Protein AF-A0A7R9WRQ3-F1 (afdb_monomer_lite)

InterPro domains:
  IPR019524 Beta-soilenoid domain, diatom-type [PTHR22534] (3-120)
  IPR056057 Domain of unknown function DUF7640 [PF24646] (44-123)

Radius of gyration: 12.29 Å; chains: 1; bounding box: 32×20×32 Å

Structure (mmCIF, N/CA/C/O backbone):
data_AF-A0A7R9WRQ3-F1
#
_entry.id   AF-A0A7R9WRQ3-F1
#
loop_
_atom_site.group_PDB
_atom_site.id
_atom_site.type_symbol
_atom_site.label_atom_id
_atom_site.label_alt_id
_atom_site.label_comp_id
_atom_site.label_asym_id
_atom_site.label_entity_id
_atom_site.label_seq_id
_atom_site.pdbx_PDB_ins_code
_atom_site.Cartn_x
_atom_site.Cartn_y
_atom_site.Cartn_z
_atom_site.occupancy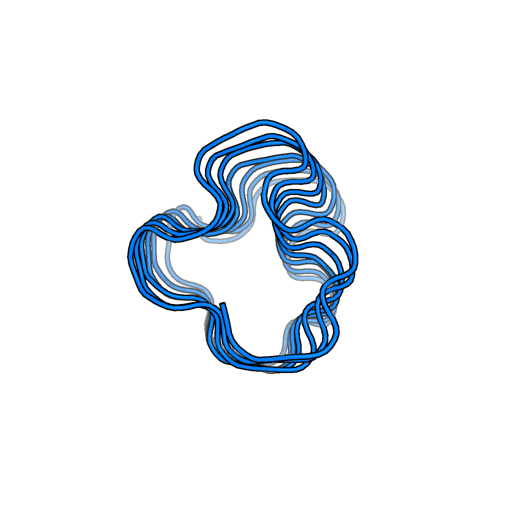
_atom_site.B_iso_or_equiv
_atom_site.auth_seq_id
_atom_site.auth_comp_id
_atom_site.auth_asym_id
_atom_site.auth_atom_id
_atom_site.pdbx_PDB_model_num
ATOM 1 N N . ASP A 1 1 ? 5.757 -11.839 -17.232 1.00 86.75 1 ASP A N 1
ATOM 2 C CA . ASP A 1 1 ? 6.316 -10.559 -16.756 1.00 86.75 1 ASP A CA 1
ATOM 3 C C . ASP A 1 1 ? 5.618 -10.147 -15.479 1.00 86.75 1 ASP A C 1
ATOM 5 O O . ASP A 1 1 ? 4.404 -9.976 -15.473 1.00 86.75 1 ASP A O 1
ATOM 9 N N . ALA A 1 2 ? 6.394 -10.021 -14.407 1.00 96.56 2 ALA A N 1
ATOM 10 C CA . ALA A 1 2 ? 5.926 -9.688 -13.063 1.00 96.56 2 ALA A CA 1
ATOM 11 C C . ALA A 1 2 ? 5.832 -8.174 -12.782 1.00 96.56 2 ALA A C 1
ATOM 13 O O . ALA A 1 2 ? 5.301 -7.780 -11.753 1.00 96.56 2 ALA A O 1
ATOM 14 N N . CYS A 1 3 ? 6.407 -7.326 -13.643 1.00 98.00 3 CYS A N 1
ATOM 15 C CA . CYS A 1 3 ? 6.504 -5.879 -13.437 1.00 98.00 3 CYS A CA 1
ATOM 16 C C . CYS A 1 3 ? 6.319 -5.162 -14.779 1.00 98.00 3 CYS A C 1
ATOM 18 O O . CYS A 1 3 ? 7.144 -5.332 -15.679 1.00 98.00 3 CYS A O 1
ATOM 20 N N . SER A 1 4 ? 5.254 -4.369 -14.924 1.00 98.00 4 SER A N 1
ATOM 21 C CA . SER A 1 4 ? 4.927 -3.692 -16.183 1.00 98.00 4 SER A CA 1
ATOM 22 C C . SER A 1 4 ? 4.471 -2.250 -15.963 1.00 98.00 4 SER A C 1
ATOM 24 O O . SER A 1 4 ? 3.355 -1.982 -15.516 1.00 98.00 4 SER A O 1
ATOM 26 N N . GLY A 1 5 ? 5.343 -1.294 -16.285 1.00 96.69 5 GLY A N 1
ATOM 27 C CA . GLY A 1 5 ? 5.072 0.137 -16.162 1.00 96.69 5 GLY A CA 1
ATOM 28 C C . GLY A 1 5 ? 6.298 0.931 -15.719 1.00 96.69 5 GLY A C 1
ATOM 29 O O . GLY A 1 5 ? 7.394 0.404 -15.537 1.00 96.69 5 GLY A O 1
ATOM 30 N N . GLU A 1 6 ? 6.121 2.235 -15.536 1.00 98.31 6 GLU A N 1
ATOM 31 C CA . GLU A 1 6 ? 7.201 3.110 -15.087 1.00 98.31 6 GLU A CA 1
ATOM 32 C C . GLU A 1 6 ? 7.461 2.922 -13.582 1.00 98.31 6 GLU A C 1
ATOM 34 O O . GLU A 1 6 ? 6.539 3.013 -12.770 1.00 98.31 6 GLU A O 1
ATOM 39 N N . TYR A 1 7 ? 8.717 2.675 -13.198 1.00 98.31 7 TYR A N 1
ATOM 40 C CA . TYR A 1 7 ? 9.146 2.451 -11.805 1.00 98.31 7 TYR A CA 1
ATOM 41 C C . TYR A 1 7 ? 8.451 1.282 -11.080 1.00 98.31 7 TYR A C 1
ATOM 43 O O . TYR A 1 7 ? 8.475 1.218 -9.847 1.00 98.31 7 TYR A O 1
ATOM 51 N N . THR A 1 8 ? 7.838 0.348 -11.810 1.00 97.81 8 THR A N 1
ATOM 52 C CA . THR A 1 8 ? 7.227 -0.847 -11.214 1.00 97.81 8 THR A CA 1
ATOM 53 C C . THR A 1 8 ? 8.265 -1.697 -10.513 1.00 97.81 8 THR A C 1
ATOM 55 O O . THR A 1 8 ? 9.361 -1.889 -11.041 1.00 97.81 8 THR A O 1
ATOM 58 N N . CYS A 1 9 ? 7.917 -2.208 -9.332 1.00 98.06 9 CYS A N 1
ATOM 59 C CA . CYS A 1 9 ? 8.797 -3.047 -8.512 1.00 98.06 9 CYS A CA 1
ATOM 60 C C . CYS A 1 9 ? 10.122 -2.382 -8.091 1.00 98.06 9 CYS A C 1
ATOM 62 O O . CYS A 1 9 ? 10.989 -3.040 -7.516 1.00 98.06 9 CYS A O 1
ATOM 64 N N . MET A 1 10 ? 10.312 -1.082 -8.346 1.00 98.38 10 MET A N 1
ATOM 65 C CA . MET A 1 10 ? 11.515 -0.383 -7.911 1.00 98.38 10 MET A CA 1
ATOM 66 C C . MET A 1 10 ? 11.559 -0.378 -6.379 1.00 98.38 10 MET A C 1
ATOM 68 O O . MET A 1 10 ? 10.582 -0.014 -5.724 1.00 98.38 10 MET A O 1
ATOM 72 N N . TYR A 1 11 ? 12.691 -0.792 -5.809 1.00 98.25 11 TYR A N 1
ATOM 73 C CA . TYR A 1 11 ? 12.848 -0.972 -4.360 1.00 98.25 11 TYR A CA 1
ATOM 74 C C . TYR A 1 11 ? 11.857 -1.975 -3.740 1.00 98.25 11 TYR A C 1
ATOM 76 O O . TYR A 1 11 ? 11.511 -1.841 -2.570 1.00 98.25 11 TYR A O 1
ATOM 84 N N . ASN A 1 12 ? 11.385 -2.958 -4.512 1.00 97.75 12 ASN A N 1
ATOM 85 C CA . ASN A 1 12 ? 10.703 -4.125 -3.964 1.00 97.75 12 ASN A CA 1
ATOM 86 C C . ASN A 1 12 ? 11.750 -5.149 -3.487 1.00 97.75 12 ASN A C 1
ATOM 88 O O . ASN A 1 12 ? 12.691 -5.456 -4.221 1.00 97.75 12 ASN A O 1
ATOM 92 N N . TYR A 1 13 ? 11.608 -5.636 -2.255 1.00 97.38 13 TYR A N 1
ATOM 93 C CA . TYR A 1 13 ? 12.509 -6.611 -1.632 1.00 97.38 13 TYR A CA 1
ATOM 94 C C . TYR A 1 13 ? 11.910 -8.023 -1.532 1.00 97.38 13 TYR A C 1
ATOM 96 O O . TYR A 1 13 ? 12.637 -8.957 -1.196 1.00 97.38 13 TYR A O 1
ATOM 104 N N . GLY A 1 14 ? 10.611 -8.177 -1.799 1.00 96.25 14 GLY A N 1
ATOM 105 C CA . GLY A 1 14 ? 9.914 -9.460 -1.815 1.00 96.25 14 GLY A CA 1
ATOM 106 C C . GLY A 1 14 ? 9.877 -10.101 -3.200 1.00 96.25 14 GLY A C 1
ATOM 107 O O . GLY A 1 14 ? 10.230 -9.495 -4.215 1.00 96.25 14 GLY A O 1
ATOM 108 N N . SER A 1 15 ? 9.422 -11.349 -3.242 1.00 98.06 15 SER A N 1
ATOM 109 C CA . SER A 1 15 ? 9.158 -12.048 -4.499 1.00 98.06 15 SER A CA 1
ATOM 110 C C . SER A 1 15 ? 7.939 -11.433 -5.179 1.00 98.06 15 SER A C 1
ATOM 112 O O . SER A 1 15 ? 6.959 -11.099 -4.516 1.00 98.06 15 SER A O 1
ATOM 114 N N . VAL A 1 16 ? 7.967 -11.309 -6.505 1.00 98.50 16 VAL A N 1
ATOM 115 C CA . VAL A 1 16 ? 6.828 -10.810 -7.286 1.00 98.50 16 VAL A CA 1
ATOM 116 C C . VAL A 1 16 ? 6.411 -11.880 -8.281 1.00 98.50 16 VAL A C 1
ATOM 118 O O . VAL 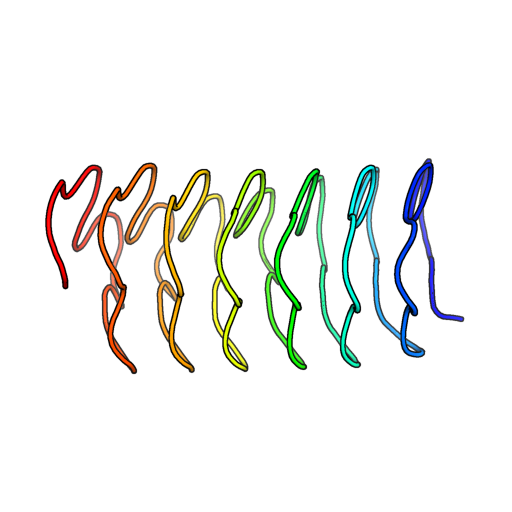A 1 16 ? 7.216 -12.311 -9.106 1.00 98.50 16 VAL A O 1
ATOM 121 N N . SER A 1 17 ? 5.162 -12.320 -8.169 1.00 98.38 17 SER A N 1
ATOM 122 C CA . SER A 1 17 ? 4.576 -13.319 -9.064 1.00 98.38 17 SER A CA 1
ATOM 123 C C . SER A 1 17 ? 4.317 -12.743 -10.459 1.00 98.38 17 SER A C 1
ATOM 125 O O . SER A 1 17 ? 4.209 -11.529 -10.643 1.00 98.38 17 SER A O 1
ATOM 127 N N . ASP A 1 18 ? 4.218 -13.618 -11.458 1.00 95.94 18 ASP A N 1
ATOM 128 C CA . ASP A 1 18 ? 3.912 -13.209 -12.829 1.00 95.94 18 ASP A CA 1
ATOM 129 C C . ASP A 1 18 ? 2.548 -12.513 -12.934 1.00 95.94 18 ASP A C 1
ATOM 131 O O . ASP A 1 18 ? 1.605 -12.821 -12.206 1.00 95.94 18 ASP A O 1
ATOM 135 N N . GLY A 1 19 ? 2.445 -11.558 -13.863 1.00 95.56 19 GLY A N 1
ATOM 136 C CA . GLY A 1 19 ? 1.209 -10.813 -14.098 1.00 95.56 19 GLY A CA 1
ATOM 137 C C . GLY A 1 19 ? 0.867 -9.792 -13.011 1.00 95.56 19 GLY A C 1
ATOM 138 O O . GLY A 1 19 ? -0.216 -9.220 -13.060 1.00 95.56 19 GLY A O 1
ATOM 139 N N . SER A 1 20 ? 1.758 -9.550 -12.051 1.00 98.25 20 SER A N 1
ATOM 140 C CA . SER A 1 20 ? 1.564 -8.554 -10.995 1.00 98.25 20 SER A CA 1
ATOM 141 C C . SER A 1 20 ? 2.148 -7.187 -11.373 1.00 98.25 20 SER A C 1
ATOM 143 O O . SER A 1 20 ? 2.730 -7.004 -12.444 1.00 98.25 20 SER A O 1
ATOM 145 N N . CYS A 1 21 ? 1.969 -6.205 -10.487 1.00 98.56 21 CYS A N 1
ATOM 146 C CA . CYS A 1 21 ? 2.623 -4.896 -10.535 1.00 98.56 21 CYS A CA 1
ATOM 147 C C . CYS A 1 21 ? 2.503 -4.210 -11.904 1.00 98.56 21 CYS A C 1
ATOM 149 O O . CYS A 1 21 ? 3.507 -3.943 -12.578 1.00 98.56 21 CYS A O 1
ATOM 151 N N . VAL A 1 22 ? 1.263 -3.910 -12.290 1.00 98.38 22 VAL A N 1
ATOM 152 C CA . VAL A 1 22 ? 0.930 -3.264 -13.561 1.00 98.38 22 VAL A CA 1
ATOM 153 C C . VAL A 1 22 ? 0.466 -1.830 -13.319 1.00 98.38 22 VAL A C 1
ATOM 155 O O . VAL A 1 22 ? -0.590 -1.599 -12.735 1.00 98.38 22 VAL A O 1
ATOM 158 N N . GLY A 1 23 ? 1.214 -0.854 -13.835 1.00 97.56 23 GLY A N 1
ATOM 159 C CA . GLY A 1 23 ? 0.912 0.575 -13.711 1.00 97.56 23 GLY A CA 1
ATOM 160 C C . GLY A 1 23 ? 2.038 1.373 -13.055 1.00 97.56 23 GLY A C 1
ATOM 161 O O . GLY A 1 23 ? 2.889 0.840 -12.354 1.00 97.56 23 GLY A O 1
ATOM 162 N N . THR A 1 24 ? 2.082 2.685 -13.285 1.00 98.56 24 THR A N 1
ATOM 163 C CA . THR A 1 24 ? 3.181 3.518 -12.773 1.00 98.56 24 THR A CA 1
ATOM 164 C C . THR A 1 24 ? 3.320 3.397 -11.250 1.00 98.56 24 THR A C 1
ATOM 166 O O . THR A 1 24 ? 2.362 3.595 -10.499 1.00 98.56 24 THR A O 1
ATOM 169 N N . ARG A 1 25 ? 4.540 3.087 -10.795 1.00 98.62 25 ARG A N 1
ATOM 170 C CA . ARG A 1 25 ? 4.924 2.911 -9.383 1.00 98.62 25 ARG A CA 1
ATOM 171 C C . ARG A 1 25 ? 4.135 1.834 -8.626 1.00 98.62 25 ARG A C 1
ATOM 173 O O . ARG A 1 25 ? 4.159 1.831 -7.393 1.00 98.62 25 ARG A O 1
ATOM 180 N N . SER A 1 26 ? 3.467 0.905 -9.313 1.00 98.31 26 SER A N 1
ATOM 181 C CA . SER A 1 26 ? 2.864 -0.249 -8.643 1.00 98.31 26 SER A CA 1
ATOM 182 C C . SER A 1 26 ? 3.948 -1.114 -7.993 1.00 98.31 26 SER A C 1
ATOM 184 O O . SER A 1 26 ? 5.007 -1.353 -8.585 1.00 98.31 26 SER A O 1
ATOM 186 N N . CYS A 1 27 ? 3.689 -1.579 -6.771 1.00 98.62 27 CYS A N 1
ATOM 187 C CA . CYS A 1 27 ? 4.624 -2.358 -5.945 1.00 98.62 27 CYS A CA 1
ATOM 188 C C . CYS A 1 27 ? 5.959 -1.680 -5.606 1.00 98.62 27 CYS A C 1
ATOM 190 O O . CYS A 1 27 ? 6.881 -2.344 -5.127 1.00 98.62 27 CYS A O 1
ATOM 192 N N . MET A 1 28 ? 6.110 -0.385 -5.886 1.00 98.69 28 MET A N 1
ATOM 193 C CA . MET A 1 28 ? 7.322 0.338 -5.518 1.00 98.69 28 MET A CA 1
ATOM 194 C C . MET A 1 28 ? 7.445 0.369 -3.986 1.00 98.69 28 MET A C 1
ATOM 196 O O . MET A 1 28 ? 6.451 0.621 -3.306 1.00 98.69 28 MET A O 1
ATOM 200 N N . TYR A 1 29 ? 8.649 0.146 -3.452 1.00 98.62 29 TYR A N 1
ATOM 201 C CA . TYR A 1 29 ? 8.946 0.112 -2.007 1.00 98.62 29 TYR A CA 1
ATOM 202 C C . TYR A 1 29 ? 8.274 -1.001 -1.185 1.00 98.62 29 TYR A C 1
ATOM 204 O O . TYR A 1 29 ? 8.117 -0.846 0.028 1.00 98.62 29 TYR A O 1
ATOM 212 N N . ASN A 1 30 ? 7.878 -2.118 -1.796 1.00 98.56 30 ASN A N 1
ATOM 213 C CA . ASN A 1 30 ? 7.352 -3.244 -1.019 1.00 98.56 30 ASN A CA 1
ATOM 214 C C . ASN A 1 30 ? 8.463 -4.025 -0.308 1.00 98.56 30 ASN A C 1
ATOM 216 O O . ASN A 1 30 ? 9.528 -4.260 -0.875 1.00 98.56 30 ASN A O 1
ATOM 220 N N . SER A 1 31 ? 8.197 -4.475 0.917 1.00 97.88 31 SER A N 1
ATOM 221 C CA . SER A 1 31 ? 9.155 -5.250 1.727 1.00 97.88 31 SER A CA 1
ATOM 222 C C . SER A 1 31 ? 8.832 -6.746 1.817 1.00 97.88 31 SER A C 1
ATOM 224 O O . SER A 1 31 ? 9.572 -7.482 2.463 1.00 97.88 31 SER A O 1
ATOM 226 N N . ALA A 1 32 ? 7.726 -7.184 1.215 1.00 97.44 32 ALA A N 1
ATOM 227 C CA . ALA A 1 32 ? 7.167 -8.527 1.343 1.00 97.44 32 ALA A CA 1
ATOM 228 C C . ALA A 1 32 ? 6.636 -9.046 -0.003 1.00 97.44 32 ALA A C 1
ATOM 230 O O . ALA A 1 32 ? 6.610 -8.305 -0.990 1.00 97.44 32 ALA A O 1
ATOM 231 N N . ASP A 1 33 ? 6.242 -10.321 -0.041 1.00 98.44 33 ASP A N 1
ATOM 232 C CA . ASP A 1 33 ? 5.881 -11.008 -1.281 1.00 98.44 33 ASP A CA 1
ATOM 233 C C . ASP A 1 33 ? 4.590 -10.452 -1.906 1.00 98.44 33 ASP A C 1
ATOM 235 O O . ASP A 1 33 ? 3.651 -10.047 -1.211 1.00 98.44 33 ASP A O 1
ATOM 239 N N . VAL A 1 34 ? 4.548 -10.464 -3.240 1.00 98.75 34 VAL A N 1
ATOM 240 C CA . VAL A 1 34 ? 3.412 -10.061 -4.072 1.00 98.75 34 VAL A CA 1
ATOM 241 C C . VAL A 1 34 ? 2.889 -11.272 -4.844 1.00 98.75 34 VAL A C 1
ATOM 243 O O . VAL A 1 34 ? 3.575 -11.841 -5.701 1.00 98.75 34 VAL A O 1
ATOM 246 N N . GLY A 1 35 ? 1.652 -11.653 -4.536 1.00 98.50 35 GLY A N 1
ATOM 247 C CA . GLY A 1 35 ? 0.907 -12.726 -5.185 1.00 98.50 35 GLY A CA 1
ATOM 248 C C . GLY A 1 35 ? 0.543 -12.412 -6.633 1.00 98.50 35 GLY A C 1
ATOM 249 O O . GLY A 1 35 ? 0.692 -11.282 -7.100 1.00 98.50 35 GLY A O 1
ATOM 250 N N . GLU A 1 36 ? 0.095 -13.444 -7.341 1.00 98.38 36 GLU A N 1
ATOM 251 C CA . GLU A 1 36 ? -0.291 -13.398 -8.754 1.00 98.38 36 GLU A CA 1
ATOM 252 C C . GLU A 1 36 ? -1.465 -12.445 -8.989 1.00 98.38 36 GLU A C 1
ATOM 254 O O . GLU A 1 36 ? -2.417 -12.403 -8.205 1.00 98.38 36 GLU A O 1
ATOM 259 N N . GLY A 1 37 ? -1.412 -11.690 -10.087 1.00 97.38 37 GLY A N 1
ATOM 260 C CA . GLY A 1 37 ? -2.532 -10.839 -10.482 1.00 97.38 37 GLY A CA 1
ATOM 261 C C . GLY A 1 37 ? -2.801 -9.689 -9.505 1.00 97.38 37 GLY A C 1
ATOM 262 O O . GLY A 1 37 ? -3.898 -9.134 -9.502 1.00 97.38 37 GLY A O 1
ATOM 263 N N . SER A 1 38 ? -1.805 -9.277 -8.719 1.00 98.44 38 SER A N 1
ATOM 264 C CA . SER A 1 38 ? -1.951 -8.198 -7.736 1.00 98.44 38 SER A CA 1
ATOM 265 C C . SER A 1 38 ? -1.316 -6.883 -8.181 1.00 98.44 38 SER A C 1
ATOM 267 O O . SER A 1 38 ? -0.410 -6.844 -9.015 1.00 98.44 38 SER A O 1
ATOM 269 N N . CYS A 1 39 ? -1.743 -5.793 -7.544 1.00 98.62 39 CYS A N 1
ATOM 270 C CA . CYS A 1 39 ? -1.176 -4.453 -7.694 1.00 98.62 39 CYS A CA 1
ATOM 271 C C . CYS A 1 39 ? -1.356 -3.866 -9.101 1.00 98.62 39 CYS A C 1
ATOM 273 O O . CYS A 1 39 ? -0.383 -3.532 -9.782 1.00 98.62 39 CYS A O 1
ATOM 275 N N . PHE A 1 40 ? -2.613 -3.716 -9.509 1.00 98.25 40 PHE A N 1
ATOM 276 C CA . PHE A 1 40 ? -2.993 -3.075 -10.764 1.00 98.25 40 PHE A CA 1
ATOM 277 C C . PHE A 1 40 ? -3.361 -1.611 -10.525 1.00 98.25 40 PHE A C 1
ATOM 279 O O . PHE A 1 40 ? -4.076 -1.280 -9.587 1.00 98.25 40 PHE A O 1
ATOM 286 N N . GLY A 1 41 ? -2.880 -0.721 -11.388 1.00 97.44 41 GLY A N 1
ATOM 287 C CA . GLY A 1 41 ? -3.170 0.707 -11.338 1.00 97.44 41 GLY A CA 1
ATOM 288 C C . GLY A 1 41 ? -2.038 1.564 -10.768 1.00 97.44 41 GLY A C 1
ATOM 289 O O . GLY A 1 41 ? -1.031 1.096 -10.234 1.00 97.44 41 GLY A O 1
ATOM 290 N N . LEU A 1 42 ? -2.211 2.877 -10.908 1.00 98.44 42 LEU A N 1
ATOM 291 C CA . LEU A 1 42 ? -1.260 3.880 -10.437 1.00 98.44 42 LEU A CA 1
ATOM 292 C C . LEU A 1 42 ? -1.094 3.777 -8.908 1.00 98.44 42 LEU A C 1
ATOM 294 O O . LEU A 1 42 ? -2.080 3.824 -8.173 1.00 98.44 42 LEU A O 1
ATOM 298 N N . TYR A 1 43 ? 0.150 3.641 -8.431 1.00 98.56 43 TYR A N 1
ATOM 299 C CA . TYR A 1 43 ? 0.486 3.478 -7.003 1.00 98.56 43 TYR A CA 1
ATOM 300 C C . TYR A 1 43 ? -0.180 2.289 -6.291 1.00 98.56 43 TYR A C 1
ATOM 302 O O . TYR A 1 43 ? -0.220 2.237 -5.053 1.00 98.56 43 TYR A O 1
ATOM 310 N N . ALA A 1 44 ? -0.682 1.309 -7.039 1.00 98.44 44 ALA A N 1
ATOM 311 C CA . ALA A 1 44 ? -1.236 0.102 -6.453 1.00 98.44 44 ALA A CA 1
ATOM 312 C C . ALA A 1 44 ? -0.183 -0.613 -5.594 1.00 98.44 44 ALA A C 1
ATOM 314 O O . ALA A 1 44 ? 0.975 -0.765 -5.993 1.00 98.44 44 ALA A O 1
ATOM 315 N N . CYS A 1 45 ? -0.576 -0.997 -4.380 1.00 98.56 45 CYS A N 1
ATOM 316 C CA . CYS A 1 45 ? 0.306 -1.570 -3.359 1.00 98.56 45 CYS A CA 1
ATOM 317 C C . CYS A 1 45 ? 1.520 -0.730 -2.940 1.00 98.56 45 CYS A C 1
ATOM 319 O O . CYS A 1 45 ? 2.403 -1.279 -2.300 1.00 98.56 45 CYS A O 1
ATOM 321 N N . PHE A 1 46 ? 1.637 0.544 -3.318 1.00 98.69 46 PHE A N 1
ATOM 322 C CA . PHE A 1 46 ? 2.856 1.318 -3.067 1.00 98.69 46 PHE A CA 1
ATOM 323 C C . PHE A 1 46 ? 3.265 1.305 -1.583 1.00 98.69 46 PHE A C 1
ATOM 325 O O . PHE A 1 46 ? 2.485 1.732 -0.732 1.00 98.69 46 PHE A O 1
ATOM 332 N N . GLY A 1 47 ? 4.500 0.895 -1.284 1.00 98.38 47 GLY A N 1
ATOM 333 C CA . GLY A 1 47 ? 5.096 0.973 0.050 1.00 98.38 47 GLY A CA 1
ATOM 334 C C . GLY A 1 47 ? 4.484 0.028 1.084 1.00 98.38 47 GLY A C 1
ATOM 335 O O . GLY A 1 47 ? 4.333 0.426 2.241 1.00 98.38 47 GLY A O 1
ATOM 336 N N . ASN A 1 48 ? 4.095 -1.183 0.683 1.00 98.44 48 ASN A N 1
ATOM 337 C CA . ASN A 1 48 ? 3.521 -2.176 1.589 1.00 98.44 48 ASN A CA 1
ATOM 338 C C . ASN A 1 48 ? 4.592 -3.005 2.306 1.00 98.44 48 ASN A C 1
ATOM 340 O O . ASN A 1 48 ? 5.576 -3.442 1.709 1.00 98.44 48 ASN A O 1
ATOM 344 N N . ALA A 1 49 ? 4.379 -3.257 3.598 1.00 97.81 49 ALA A N 1
ATOM 345 C CA . ALA A 1 49 ? 5.300 -4.048 4.416 1.00 97.81 49 ALA A CA 1
ATOM 346 C C . ALA A 1 49 ? 4.852 -5.502 4.635 1.00 97.81 49 ALA A C 1
ATOM 348 O O . ALA A 1 49 ? 5.695 -6.340 4.943 1.00 97.81 49 ALA A O 1
ATOM 349 N N . GLY A 1 50 ? 3.555 -5.796 4.504 1.00 97.38 50 GLY A N 1
ATOM 350 C CA . GLY A 1 50 ? 3.005 -7.146 4.636 1.00 97.38 50 GLY A CA 1
ATOM 351 C C . GLY A 1 50 ? 2.800 -7.835 3.288 1.00 97.38 50 GLY A C 1
ATOM 352 O O . GLY A 1 50 ? 2.788 -7.183 2.243 1.00 97.38 50 GLY A O 1
ATOM 353 N N . ASN A 1 51 ? 2.634 -9.161 3.326 1.00 98.44 51 ASN A N 1
ATOM 354 C CA . ASN A 1 51 ? 2.374 -9.960 2.128 1.00 98.44 51 ASN A CA 1
ATOM 355 C C . ASN A 1 51 ? 1.098 -9.484 1.430 1.00 98.44 51 ASN A C 1
ATOM 357 O O . ASN A 1 51 ? 0.061 -9.292 2.069 1.00 98.44 51 ASN A O 1
ATOM 361 N N . ILE A 1 52 ? 1.176 -9.353 0.111 1.00 98.75 52 ILE A N 1
ATOM 362 C CA . ILE A 1 52 ? 0.038 -9.078 -0.758 1.00 98.75 52 ILE A CA 1
ATOM 363 C C . ILE A 1 52 ? -0.348 -10.401 -1.403 1.00 98.75 52 ILE A C 1
ATOM 365 O O . ILE A 1 52 ? 0.431 -10.969 -2.161 1.00 98.75 52 ILE A O 1
ATOM 369 N N . THR A 1 53 ? -1.531 -10.915 -1.091 1.00 98.50 53 THR A N 1
ATOM 370 C CA . THR A 1 53 ? -2.031 -12.156 -1.701 1.00 98.50 53 THR A CA 1
ATOM 371 C C . THR A 1 53 ? -2.614 -11.896 -3.093 1.00 98.50 53 THR A C 1
ATOM 373 O O . THR A 1 53 ? -2.609 -10.756 -3.566 1.00 98.50 53 THR A O 1
ATOM 376 N N . SER A 1 54 ? -3.038 -12.953 -3.786 1.00 98.38 54 SER A N 1
ATOM 377 C CA . SER A 1 54 ? -3.463 -12.896 -5.187 1.00 98.38 54 SER A CA 1
ATOM 378 C C . SER A 1 54 ? -4.665 -11.977 -5.424 1.00 98.38 54 SER A C 1
ATOM 380 O O . SER A 1 54 ? -5.539 -11.831 -4.566 1.00 98.38 54 SER A O 1
ATOM 382 N N . ASN A 1 55 ? -4.724 -11.382 -6.617 1.00 98.06 55 ASN A N 1
ATOM 383 C CA . ASN A 1 55 ? -5.811 -10.503 -7.070 1.00 98.06 55 ASN A CA 1
ATOM 384 C C . ASN A 1 55 ? -6.108 -9.305 -6.150 1.00 98.06 55 ASN A C 1
ATOM 386 O O . ASN 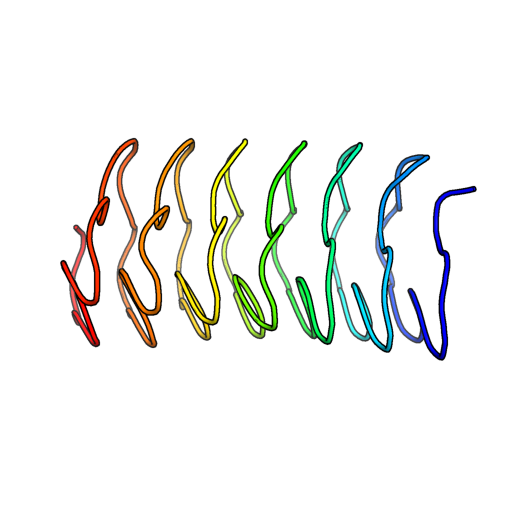A 1 55 ? -7.197 -8.738 -6.197 1.00 98.06 55 ASN A O 1
ATOM 390 N N . ALA A 1 56 ? -5.165 -8.911 -5.298 1.00 98.56 56 ALA A N 1
ATOM 391 C CA . ALA A 1 56 ? -5.349 -7.801 -4.377 1.00 98.56 56 ALA A CA 1
ATOM 392 C C . ALA A 1 56 ? -4.868 -6.478 -4.988 1.00 98.56 56 ALA A C 1
ATOM 394 O O . ALA A 1 56 ? -3.936 -6.437 -5.795 1.00 98.56 56 ALA A O 1
ATOM 395 N N . CYS A 1 57 ? -5.422 -5.368 -4.498 1.00 98.62 57 CYS A N 1
ATOM 396 C CA . CYS A 1 57 ? -4.976 -4.006 -4.800 1.00 98.62 57 CYS A CA 1
ATOM 397 C C . CYS A 1 57 ? -5.101 -3.635 -6.289 1.00 98.62 57 CYS A C 1
ATOM 399 O O . CYS A 1 57 ? -4.106 -3.370 -6.963 1.00 98.62 57 CYS A O 1
ATOM 401 N N . ILE A 1 58 ? -6.325 -3.626 -6.808 1.00 98.25 58 ILE A N 1
ATOM 402 C CA . ILE A 1 58 ? -6.606 -3.453 -8.244 1.00 98.25 58 ILE A CA 1
ATOM 403 C C . ILE A 1 58 ? -6.891 -1.991 -8.630 1.00 98.25 58 ILE A C 1
ATOM 405 O O . ILE A 1 58 ? -6.784 -1.605 -9.794 1.00 98.25 58 ILE A O 1
ATOM 409 N N . GLY A 1 59 ? -7.265 -1.159 -7.657 1.00 96.75 59 GLY A N 1
ATOM 410 C CA . GLY A 1 59 ? -7.561 0.255 -7.881 1.00 96.75 59 GLY A CA 1
ATOM 411 C C . GLY A 1 59 ? -6.346 1.167 -7.694 1.00 96.75 59 GLY A C 1
ATOM 412 O O . GLY A 1 59 ? -5.376 0.815 -7.012 1.00 96.75 59 GLY A O 1
ATOM 413 N N . GLN A 1 60 ? -6.446 2.399 -8.207 1.00 98.38 60 GLN A N 1
ATOM 414 C CA . GLN A 1 60 ? -5.470 3.463 -7.944 1.00 98.38 60 GLN A CA 1
ATOM 415 C C . GLN A 1 60 ? -5.277 3.654 -6.439 1.00 98.38 60 GLN A C 1
ATOM 417 O O . GLN A 1 60 ? -6.236 3.897 -5.705 1.00 98.38 60 GLN A O 1
ATOM 422 N N . SER A 1 61 ? -4.031 3.555 -5.977 1.00 98.31 61 SER A N 1
ATOM 423 C CA . SER A 1 61 ? -3.672 3.695 -4.560 1.00 98.31 61 SER A CA 1
ATOM 424 C C . SER A 1 61 ? -4.507 2.828 -3.594 1.00 98.31 61 SER A C 1
ATOM 426 O O . SER A 1 61 ? -4.565 3.111 -2.394 1.00 98.31 61 SER A O 1
ATOM 428 N N . SER A 1 62 ? -5.172 1.782 -4.099 1.00 97.19 62 SER A N 1
ATOM 429 C CA . SER A 1 62 ? -6.231 1.030 -3.408 1.00 97.19 62 SER A CA 1
ATOM 430 C C . SER A 1 62 ? -5.792 0.454 -2.067 1.00 97.19 62 SER A C 1
ATOM 432 O O . SER A 1 62 ? -6.580 0.376 -1.135 1.00 97.19 62 SER A O 1
ATOM 434 N N . CYS A 1 63 ? -4.512 0.121 -1.962 1.00 98.06 63 CYS A N 1
ATOM 435 C CA . CYS A 1 63 ? -3.898 -0.500 -0.804 1.00 98.06 63 CYS A CA 1
ATOM 436 C C . CYS A 1 63 ? -2.466 0.030 -0.606 1.00 98.06 63 CYS A C 1
ATOM 438 O O . CYS A 1 63 ? -1.570 -0.733 -0.254 1.00 98.06 63 CYS A O 1
ATOM 440 N N . SER A 1 64 ? -2.195 1.310 -0.862 1.00 98.12 64 SER A N 1
ATOM 441 C CA . SER A 1 64 ? -0.857 1.857 -0.591 1.00 98.12 64 SER A CA 1
ATOM 442 C C . SER A 1 64 ? -0.613 2.031 0.910 1.00 98.12 64 SER A C 1
ATOM 444 O O . SER A 1 64 ? -1.530 2.373 1.658 1.00 98.12 64 SER A O 1
ATOM 446 N N . LEU A 1 65 ? 0.651 1.913 1.318 1.00 97.88 65 LEU A N 1
ATOM 447 C CA . LEU A 1 65 ? 1.161 2.193 2.661 1.00 97.88 65 LEU A CA 1
ATOM 448 C C . LEU A 1 65 ? 0.534 1.316 3.755 1.00 97.88 65 LEU A C 1
ATOM 450 O O . LEU A 1 65 ? 0.345 1.769 4.885 1.00 97.88 65 LEU A O 1
ATOM 454 N N . ASN A 1 66 ? 0.216 0.068 3.418 1.00 97.56 66 ASN A N 1
ATOM 455 C CA . ASN A 1 66 ? -0.294 -0.928 4.349 1.00 97.56 66 ASN A CA 1
ATOM 456 C C . ASN A 1 66 ? 0.834 -1.672 5.058 1.00 97.56 66 ASN A C 1
ATOM 458 O O . ASN A 1 66 ? 1.871 -1.999 4.475 1.00 97.56 66 ASN A O 1
ATOM 462 N N . ARG A 1 67 ? 0.623 -1.961 6.343 1.00 96.19 67 ARG A N 1
ATOM 463 C CA . ARG A 1 67 ? 1.614 -2.670 7.170 1.00 96.19 67 ARG A CA 1
ATOM 464 C C . ARG A 1 67 ? 1.302 -4.146 7.383 1.00 96.19 67 ARG A C 1
ATOM 466 O O . ARG A 1 67 ? 2.236 -4.924 7.546 1.00 96.19 67 ARG A O 1
ATOM 473 N N . GLY A 1 68 ? 0.021 -4.503 7.432 1.00 97.00 68 GLY A N 1
ATOM 474 C CA . GLY A 1 68 ? -0.427 -5.883 7.611 1.00 97.00 68 GLY A CA 1
ATOM 475 C C . GLY A 1 68 ? -0.508 -6.661 6.303 1.00 97.00 68 GLY A C 1
ATOM 476 O O . GLY A 1 68 ? -0.227 -6.133 5.225 1.00 97.00 68 GLY A O 1
ATOM 477 N N . ILE A 1 69 ? -0.903 -7.926 6.423 1.00 98.38 69 ILE A N 1
ATOM 478 C CA . ILE A 1 69 ? -1.190 -8.792 5.276 1.00 98.38 69 ILE A CA 1
ATOM 479 C C . ILE A 1 69 ? -2.423 -8.256 4.546 1.00 98.38 69 ILE A C 1
ATOM 481 O O . ILE A 1 69 ? -3.393 -7.843 5.183 1.00 98.38 69 ILE A O 1
ATOM 485 N N . ILE A 1 70 ? -2.390 -8.287 3.214 1.00 98.75 70 ILE A N 1
ATOM 486 C CA . ILE A 1 70 ? -3.535 -7.959 2.367 1.00 98.75 70 ILE A CA 1
ATOM 487 C C . ILE A 1 70 ? -4.099 -9.250 1.782 1.00 98.75 70 ILE A C 1
ATOM 489 O O . ILE A 1 70 ? -3.434 -9.936 0.999 1.00 98.75 70 ILE A O 1
ATOM 493 N N . GLY A 1 71 ? -5.324 -9.562 2.190 1.00 98.69 71 GLY A N 1
ATOM 494 C CA . GLY A 1 71 ? -6.096 -10.721 1.772 1.00 98.69 71 GLY A CA 1
ATOM 495 C C . GLY A 1 71 ? -6.515 -10.687 0.307 1.00 98.69 71 GLY A C 1
ATOM 496 O O . GLY A 1 71 ? -6.413 -9.671 -0.384 1.00 98.69 71 GLY A O 1
ATOM 497 N N . GLU A 1 72 ? -6.945 -11.853 -0.157 1.00 98.69 72 GLU A N 1
ATOM 498 C CA . GLU A 1 72 ? -7.220 -12.122 -1.564 1.00 98.69 72 GLU A CA 1
ATOM 499 C C . GLU A 1 72 ? -8.397 -11.270 -2.030 1.00 98.69 72 GLU A C 1
ATOM 501 O O . GLU A 1 72 ? -9.392 -11.149 -1.313 1.00 98.69 72 GLU A O 1
ATOM 506 N N . GLY A 1 73 ? -8.293 -10.684 -3.225 1.00 98.12 73 GLY A N 1
ATOM 507 C CA . GLY A 1 73 ? -9.394 -9.914 -3.811 1.00 98.12 73 GLY A CA 1
ATOM 508 C C . GLY A 1 73 ? -9.791 -8.666 -3.015 1.00 98.12 73 GLY A C 1
ATOM 509 O O . GLY A 1 73 ? -10.901 -8.163 -3.169 1.00 98.12 73 GLY A O 1
ATOM 510 N N . SER A 1 74 ? -8.925 -8.177 -2.126 1.00 98.56 74 SER A N 1
ATOM 511 C CA . SER A 1 74 ? -9.175 -6.962 -1.350 1.00 98.56 74 SER A CA 1
ATOM 512 C C . SER A 1 74 ? -8.664 -5.721 -2.081 1.00 98.56 74 SER A C 1
ATOM 514 O O . SER A 1 74 ? -7.804 -5.805 -2.961 1.00 98.56 74 SER A O 1
ATOM 516 N N . CYS A 1 75 ? -9.145 -4.537 -1.692 1.00 98.44 75 CYS A N 1
ATOM 517 C CA . CYS A 1 75 ? -8.690 -3.252 -2.240 1.00 98.44 75 CYS A CA 1
ATOM 518 C C . CYS A 1 75 ? -8.950 -3.086 -3.752 1.00 98.44 75 CYS A C 1
ATOM 520 O O . CYS A 1 75 ? -8.021 -2.913 -4.543 1.00 98.44 75 CYS A O 1
ATOM 522 N N . HIS A 1 76 ? -10.208 -3.132 -4.190 1.00 96.94 76 HIS A N 1
ATOM 523 C CA . HIS A 1 76 ? -10.516 -3.119 -5.630 1.00 96.94 76 HIS A CA 1
ATOM 524 C C . HIS A 1 76 ? -10.662 -1.726 -6.244 1.00 96.94 76 HIS A C 1
ATOM 526 O O . HIS A 1 76 ? -10.279 -1.525 -7.395 1.00 96.94 76 HIS A O 1
ATOM 532 N N . LEU A 1 77 ? -11.199 -0.761 -5.499 1.00 98.19 77 LEU A N 1
ATOM 533 C CA . LEU A 1 77 ? -11.427 0.592 -6.005 1.00 98.19 77 LEU A CA 1
ATOM 534 C C . LEU A 1 77 ? -10.401 1.592 -5.476 1.00 98.19 77 LEU A C 1
ATOM 536 O O . LEU A 1 77 ? -9.506 1.268 -4.689 1.00 98.19 77 LEU A O 1
ATOM 540 N N . GLU A 1 78 ? -10.496 2.823 -5.971 1.00 98.44 78 GLU A N 1
ATOM 541 C CA . GLU A 1 78 ? -9.566 3.883 -5.620 1.00 98.44 78 GLU A CA 1
ATOM 542 C C . GLU A 1 78 ? -9.502 4.091 -4.098 1.00 98.44 78 GLU A C 1
ATOM 544 O O . GLU A 1 78 ? -10.517 4.211 -3.407 1.00 98.44 78 GLU A O 1
ATOM 549 N N . ASN A 1 79 ? -8.275 4.130 -3.574 1.00 98.19 79 ASN A N 1
ATOM 550 C CA . ASN A 1 79 ? -7.980 4.398 -2.166 1.00 98.19 79 ASN A CA 1
ATOM 551 C C . ASN A 1 79 ? -8.702 3.482 -1.147 1.00 98.19 79 ASN A C 1
ATOM 553 O O . ASN A 1 79 ? -8.824 3.857 0.020 1.00 98.19 79 ASN A O 1
ATOM 557 N N . ALA A 1 80 ? -9.174 2.302 -1.560 1.00 98.25 80 ALA A N 1
ATOM 558 C CA 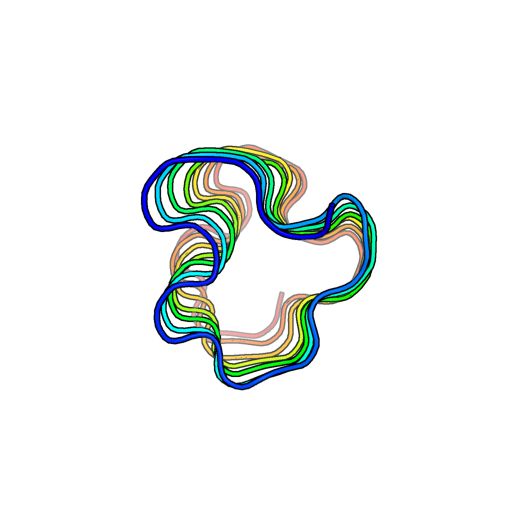. ALA A 1 80 ? -10.122 1.493 -0.800 1.00 98.25 80 ALA A CA 1
ATOM 559 C C . ALA A 1 80 ? -9.690 1.133 0.641 1.00 98.25 80 ALA A C 1
ATOM 561 O O . ALA A 1 80 ? -10.448 1.414 1.562 1.00 98.25 80 ALA A O 1
ATOM 562 N N . CYS A 1 81 ? -8.486 0.597 0.866 1.00 97.69 81 CYS A N 1
ATOM 563 C CA . CYS A 1 81 ? -7.840 0.515 2.189 1.00 97.69 81 CYS A CA 1
ATOM 564 C C . CYS A 1 81 ? -6.490 1.271 2.199 1.00 97.69 81 CYS A C 1
ATOM 566 O O . CYS A 1 81 ? -5.468 0.755 2.663 1.00 97.69 81 CYS A O 1
ATOM 568 N N . ASN A 1 82 ? -6.411 2.477 1.631 1.00 97.56 82 ASN A N 1
ATOM 569 C CA . ASN A 1 82 ? -5.158 3.240 1.684 1.00 97.56 82 ASN A CA 1
ATOM 570 C C . ASN A 1 82 ? -4.752 3.487 3.151 1.00 97.56 82 ASN A C 1
ATOM 572 O O . ASN A 1 82 ? -5.583 3.947 3.932 1.00 97.56 82 ASN A O 1
ATOM 576 N N . ARG A 1 83 ? -3.486 3.235 3.511 1.00 96.25 83 ARG A N 1
ATOM 577 C CA . ARG A 1 83 ? -2.920 3.452 4.857 1.00 96.25 83 ARG A CA 1
ATOM 578 C C . ARG A 1 83 ? -3.592 2.635 5.978 1.00 96.25 83 ARG A C 1
ATOM 580 O O . ARG A 1 83 ? -3.828 3.195 7.046 1.00 96.25 83 ARG A O 1
ATOM 587 N N . ASN A 1 84 ? -3.871 1.341 5.782 1.00 95.50 84 ASN A N 1
ATOM 588 C CA . ASN A 1 84 ? -4.264 0.463 6.893 1.00 95.50 84 ASN A CA 1
ATOM 589 C C . ASN A 1 84 ? -3.054 0.028 7.733 1.00 95.50 84 ASN A C 1
ATOM 591 O O . ASN A 1 84 ? -2.003 -0.386 7.226 1.00 95.50 84 ASN A O 1
ATOM 595 N N . SER A 1 85 ? -3.216 0.068 9.052 1.00 91.81 85 SER A N 1
ATOM 596 C CA . SER A 1 85 ? -2.141 -0.279 9.988 1.00 91.81 85 SER A CA 1
ATOM 597 C C . SER A 1 85 ? -2.050 -1.777 10.317 1.00 91.81 85 SER A C 1
ATOM 599 O O . SER A 1 85 ? -1.014 -2.218 10.824 1.00 91.81 85 SER A O 1
ATOM 601 N N . LYS A 1 86 ? -3.105 -2.564 10.066 1.00 97.19 86 LYS A N 1
ATOM 602 C CA . LYS A 1 86 ? -3.208 -3.995 10.421 1.00 97.19 86 LYS A CA 1
ATOM 603 C C . LYS A 1 86 ? -3.597 -4.850 9.212 1.00 97.19 86 LYS A C 1
ATOM 605 O O . LYS A 1 86 ? -3.554 -4.379 8.077 1.00 97.19 86 LYS A O 1
ATOM 610 N N . ASP A 1 87 ? -3.914 -6.115 9.459 1.00 98.25 87 ASP A N 1
ATOM 611 C CA . ASP A 1 87 ? -4.303 -7.059 8.416 1.00 98.25 87 ASP A CA 1
ATOM 612 C C . ASP A 1 87 ? -5.657 -6.685 7.804 1.00 98.25 87 ASP A C 1
ATOM 614 O O . ASP A 1 87 ? -6.581 -6.255 8.504 1.00 98.25 87 ASP A O 1
ATOM 618 N N . ILE A 1 88 ? -5.749 -6.875 6.492 1.00 98.62 88 ILE A N 1
ATOM 619 C CA . ILE A 1 88 ? -6.961 -6.780 5.686 1.00 98.62 88 ILE A CA 1
ATOM 620 C C . ILE A 1 88 ? -7.303 -8.207 5.269 1.00 98.62 88 ILE A C 1
ATOM 622 O O . ILE A 1 88 ? -6.516 -8.844 4.573 1.00 98.62 88 ILE A O 1
ATOM 626 N N . ALA A 1 89 ? -8.440 -8.732 5.708 1.00 98.69 89 ALA A N 1
ATOM 627 C CA . ALA A 1 89 ? -8.903 -10.052 5.297 1.00 98.69 89 ALA A CA 1
ATOM 628 C C . ALA A 1 89 ? -9.398 -10.051 3.839 1.00 98.69 89 ALA A C 1
ATOM 630 O O . ALA A 1 89 ? -9.395 -9.019 3.169 1.00 98.69 89 ALA A O 1
ATOM 631 N N . ASN A 1 90 ? -9.763 -11.230 3.338 1.00 98.81 90 ASN A N 1
ATOM 632 C CA . ASN A 1 90 ? -10.156 -11.431 1.945 1.00 98.81 90 ASN A CA 1
ATOM 633 C C . ASN A 1 90 ? -11.453 -10.687 1.595 1.00 98.81 90 ASN A C 1
ATOM 635 O O . ASN A 1 90 ? -12.364 -10.591 2.420 1.00 98.81 90 ASN A O 1
ATOM 639 N N . TYR A 1 91 ? -11.540 -10.246 0.339 1.00 98.44 91 TYR A N 1
ATOM 640 C CA . TYR A 1 91 ? -12.714 -9.612 -0.266 1.00 98.44 91 TYR A CA 1
ATOM 641 C C . TYR A 1 91 ? -13.195 -8.342 0.458 1.00 98.44 91 TYR A C 1
ATOM 643 O O . TYR A 1 91 ? -14.367 -7.968 0.388 1.00 98.44 91 TYR A O 1
ATOM 651 N N . SER A 1 92 ? -12.285 -7.651 1.145 1.00 98.50 92 SER A N 1
ATOM 652 C CA . SER A 1 92 ? -12.579 -6.444 1.924 1.00 98.50 92 SER A CA 1
ATOM 653 C C . SER A 1 92 ? -12.161 -5.172 1.187 1.00 98.50 92 SER A C 1
ATOM 655 O O . SER A 1 92 ? -11.298 -5.187 0.306 1.00 98.50 92 SER A O 1
ATOM 657 N N . CYS A 1 93 ? -12.748 -4.033 1.565 1.00 98.31 93 CYS A N 1
ATOM 658 C CA . CYS A 1 93 ? -12.526 -2.743 0.897 1.00 98.31 93 CYS A CA 1
ATOM 659 C C . CYS A 1 93 ? -12.757 -2.812 -0.619 1.00 98.31 93 CYS A C 1
ATOM 661 O O . CYS A 1 93 ? -11.860 -2.539 -1.426 1.00 98.31 93 CYS A O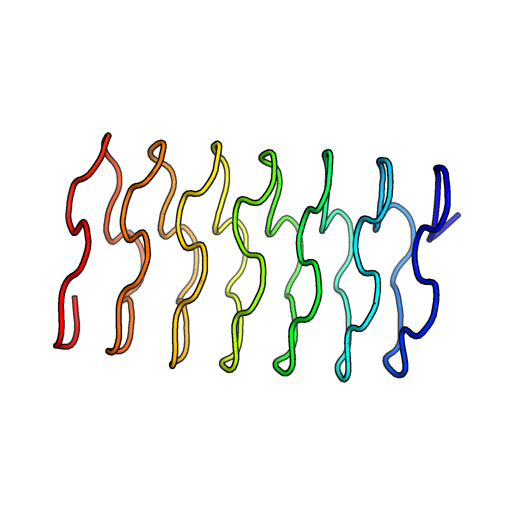 1
ATOM 663 N N . ILE A 1 94 ? -13.959 -3.197 -1.028 1.00 98.06 94 ILE A N 1
ATOM 664 C CA . ILE A 1 94 ? -14.304 -3.208 -2.452 1.00 98.06 94 ILE A CA 1
ATOM 665 C C . ILE A 1 94 ? -14.777 -1.823 -2.904 1.00 98.06 94 ILE A C 1
ATOM 667 O O . ILE A 1 94 ? -14.554 -1.449 -4.049 1.00 98.06 94 ILE A O 1
ATOM 671 N N . GLY A 1 95 ? -15.357 -1.024 -2.003 1.00 97.69 95 GLY A N 1
ATOM 672 C CA . GLY A 1 95 ? -15.781 0.348 -2.281 1.00 97.69 95 GLY A CA 1
ATOM 673 C C . GLY A 1 95 ? -14.624 1.349 -2.403 1.00 97.69 95 GLY A C 1
ATOM 674 O O . GLY A 1 95 ? -13.557 1.180 -1.811 1.00 97.69 95 GLY A O 1
ATOM 675 N N . GLU A 1 96 ? -14.845 2.445 -3.130 1.00 98.38 96 GLU A N 1
ATOM 676 C CA . GLU A 1 96 ? -13.906 3.572 -3.151 1.00 98.38 96 GLU A CA 1
ATOM 677 C C . GLU A 1 96 ? -13.792 4.188 -1.745 1.00 98.38 96 GLU A C 1
ATOM 679 O O . GLU A 1 96 ? -14.797 4.417 -1.065 1.00 98.38 96 GLU A O 1
ATOM 684 N N . GLN A 1 97 ? -12.556 4.422 -1.290 1.00 98.12 97 GLN A N 1
ATOM 685 C CA . GLN A 1 97 ? -12.242 4.924 0.058 1.00 98.12 97 GLN A CA 1
ATOM 686 C C . GLN A 1 97 ? -12.882 4.124 1.214 1.00 98.12 97 GLN A C 1
ATOM 688 O O . GLN A 1 97 ? -13.021 4.641 2.325 1.00 98.12 97 GLN A O 1
ATOM 693 N N . ALA A 1 98 ? -13.265 2.870 0.965 1.00 98.06 98 ALA A N 1
ATOM 694 C CA . ALA A 1 98 ? -14.062 2.025 1.846 1.00 98.06 98 ALA A CA 1
ATOM 695 C C . ALA A 1 98 ? -13.590 1.980 3.311 1.00 98.06 98 ALA A C 1
ATOM 697 O O . ALA A 1 98 ? -14.371 2.317 4.195 1.00 98.06 98 ALA A O 1
ATOM 698 N N . CYS A 1 99 ? -12.333 1.622 3.576 1.00 97.69 99 CYS A N 1
ATOM 699 C CA . CYS A 1 99 ? -11.693 1.746 4.888 1.00 97.69 99 CYS A CA 1
ATOM 700 C C . CYS A 1 99 ? -10.422 2.629 4.801 1.00 97.69 99 CYS A C 1
ATOM 702 O O . CYS A 1 99 ? -9.368 2.296 5.347 1.00 97.69 99 CYS A O 1
ATOM 704 N N . TYR A 1 100 ? -10.482 3.758 4.083 1.00 97.75 100 TYR A N 1
ATOM 705 C CA . TYR A 1 100 ? -9.343 4.681 3.987 1.00 97.75 100 TYR A CA 1
ATOM 706 C C . TYR A 1 100 ? -8.844 5.098 5.379 1.00 97.75 100 TYR A C 1
ATOM 708 O O . TYR A 1 100 ? -9.617 5.613 6.189 1.00 97.75 100 TYR A O 1
ATOM 716 N N . SER A 1 101 ? -7.538 4.958 5.617 1.00 95.81 101 SER A N 1
ATOM 717 C CA . SER A 1 101 ? -6.848 5.320 6.858 1.00 95.81 101 SER A CA 1
ATOM 718 C C . SER A 1 101 ? -7.438 4.643 8.104 1.00 95.81 101 SER A C 1
ATOM 720 O O . SER A 1 101 ? -7.655 5.310 9.117 1.00 95.81 101 SER A O 1
ATOM 722 N N . ASN A 1 102 ? -7.720 3.342 8.011 1.00 95.56 102 ASN A N 1
ATOM 723 C CA . ASN A 1 102 ? -8.172 2.520 9.131 1.00 95.56 102 ASN A CA 1
ATOM 724 C C . ASN A 1 102 ? -6.992 2.019 9.999 1.00 95.56 102 ASN A C 1
ATOM 726 O O . ASN A 1 102 ? -5.929 1.662 9.488 1.00 95.56 102 ASN A O 1
ATOM 730 N N . ASP A 1 103 ? -7.161 1.990 11.323 1.00 94.25 103 ASP A N 1
ATOM 731 C CA . ASP A 1 103 ? -6.084 1.591 12.249 1.00 94.25 103 ASP A CA 1
ATOM 732 C C . ASP A 1 103 ? -6.203 0.154 12.779 1.00 94.25 103 ASP A C 1
ATOM 734 O O . ASP A 1 103 ? -5.203 -0.409 13.241 1.00 94.25 103 ASP A O 1
ATOM 738 N N . GLY A 1 104 ? -7.392 -0.450 12.714 1.00 95.62 104 GLY A N 1
ATOM 739 C CA . GLY A 1 104 ? -7.635 -1.816 13.178 1.00 95.62 104 GLY A CA 1
ATOM 740 C C . GLY A 1 104 ? -7.575 -2.876 12.082 1.00 95.62 104 GLY A C 1
ATOM 741 O O . GLY A 1 104 ? -7.215 -2.618 10.929 1.00 95.62 104 GLY A O 1
ATOM 742 N N . LYS A 1 105 ? -7.887 -4.114 12.463 1.00 97.81 105 LYS A N 1
ATOM 743 C CA . LYS A 1 105 ? -8.049 -5.224 11.520 1.00 97.81 105 LYS A CA 1
ATOM 744 C C . LYS A 1 105 ? -9.332 -5.033 10.721 1.00 97.81 105 LYS A C 1
ATOM 746 O O . LYS A 1 105 ? -10.338 -4.604 11.272 1.00 97.81 105 LYS A O 1
ATOM 751 N N . ILE A 1 106 ? -9.290 -5.390 9.444 1.00 98.38 106 ILE A N 1
ATOM 752 C CA . ILE A 1 106 ? -10.472 -5.410 8.583 1.00 98.38 106 ILE A CA 1
ATOM 753 C C . ILE A 1 106 ? -10.834 -6.874 8.345 1.00 98.38 106 ILE A C 1
ATOM 755 O O . ILE A 1 106 ? -10.040 -7.637 7.795 1.00 98.38 106 ILE A O 1
ATOM 759 N N . GLY A 1 107 ? -12.013 -7.267 8.805 1.00 98.56 107 GLY A N 1
ATOM 760 C CA . GLY A 1 107 ? -12.616 -8.579 8.655 1.00 98.56 107 GLY A CA 1
ATOM 761 C C . GLY A 1 107 ? -12.995 -8.871 7.212 1.00 98.56 107 GLY A C 1
ATOM 762 O O . GLY A 1 107 ? -13.024 -7.980 6.360 1.00 98.56 107 GLY A O 1
ATOM 763 N N . ALA A 1 108 ? -13.217 -10.154 6.927 1.00 98.62 108 ALA A N 1
ATOM 764 C CA . ALA A 1 108 ? -13.569 -10.603 5.586 1.00 98.62 108 ALA A CA 1
ATOM 765 C C . ALA A 1 108 ? -14.909 -9.992 5.176 1.00 98.62 108 ALA A C 1
ATOM 767 O O . ALA A 1 108 ? -15.798 -9.837 6.014 1.00 98.62 108 ALA A O 1
ATOM 768 N N . ASP A 1 109 ? -15.029 -9.628 3.904 1.00 98.25 109 ASP A N 1
ATOM 769 C CA . ASP A 1 109 ? -16.234 -9.008 3.352 1.00 98.25 109 ASP A CA 1
ATOM 770 C C . ASP A 1 109 ? -16.632 -7.665 4.020 1.00 98.25 109 ASP A C 1
ATOM 772 O O . ASP A 1 109 ? -17.725 -7.147 3.773 1.00 98.25 109 ASP A O 1
ATOM 776 N N . SER A 1 110 ? -15.743 -7.017 4.783 1.00 98.25 110 SER A N 1
ATOM 777 C CA . SER A 1 110 ? -15.993 -5.698 5.389 1.00 98.25 110 SER A CA 1
ATOM 778 C C . SER A 1 110 ? -15.745 -4.525 4.424 1.00 98.25 110 SER A C 1
ATOM 780 O O . SER A 1 110 ? -14.968 -4.598 3.470 1.00 98.25 110 SER A O 1
ATOM 782 N N . CYS A 1 111 ? -16.403 -3.393 4.699 1.00 97.75 111 CYS A N 1
ATOM 783 C CA . CYS A 1 111 ? -16.315 -2.142 3.933 1.00 97.75 111 CYS A CA 1
ATOM 784 C C . CYS A 1 111 ? -16.616 -2.285 2.420 1.00 97.75 111 CYS A C 1
ATOM 786 O O . CYS A 1 111 ? -15.798 -1.964 1.557 1.00 97.75 111 CYS A O 1
ATOM 788 N N . GLN A 1 112 ? -17.812 -2.754 2.069 1.00 98.12 112 GLN A N 1
ATOM 789 C CA . GLN A 1 112 ? -18.168 -3.027 0.666 1.00 98.12 112 GLN A CA 1
ATOM 790 C C . GLN A 1 112 ? -18.564 -1.792 -0.153 1.00 98.12 112 GLN A C 1
ATOM 792 O O . GLN A 1 112 ? -18.571 -1.830 -1.380 1.00 98.12 112 GLN A O 1
ATOM 797 N N . MET A 1 113 ? -18.914 -0.692 0.508 1.00 97.81 113 MET A N 1
ATOM 798 C CA . MET A 1 113 ? -19.469 0.497 -0.141 1.00 97.81 113 MET A CA 1
ATOM 799 C C . MET A 1 113 ? -18.537 1.702 -0.008 1.00 97.81 113 MET A C 1
ATOM 801 O O . MET A 1 113 ? -17.580 1.685 0.769 1.00 97.81 113 MET A O 1
ATOM 805 N N . TYR A 1 114 ? -18.842 2.755 -0.770 1.00 98.25 114 TYR A N 1
ATOM 806 C CA . TYR A 1 114 ? -18.153 4.040 -0.686 1.00 98.25 114 TYR A CA 1
ATOM 807 C C . TYR A 1 114 ? -18.067 4.515 0.769 1.00 98.25 114 TYR A C 1
ATOM 809 O O . TYR A 1 114 ? -19.094 4.658 1.433 1.00 98.25 114 TYR A O 1
ATOM 817 N N . GLN A 1 115 ? -16.841 4.729 1.256 1.00 97.75 115 GLN A N 1
ATOM 818 C CA . GLN A 1 115 ? -16.555 5.241 2.605 1.00 97.75 115 GLN A CA 1
ATOM 819 C C . GLN A 1 115 ? -17.192 4.463 3.779 1.00 97.75 115 GLN A C 1
ATOM 821 O O . GLN A 1 115 ? -17.350 5.016 4.867 1.00 97.75 115 GLN A O 1
ATOM 826 N N . ALA A 1 116 ? -17.530 3.180 3.604 1.00 97.50 116 ALA A N 1
ATOM 827 C CA . ALA A 1 116 ? -18.281 2.395 4.592 1.00 97.50 116 ALA A CA 1
ATOM 828 C C . ALA A 1 116 ? 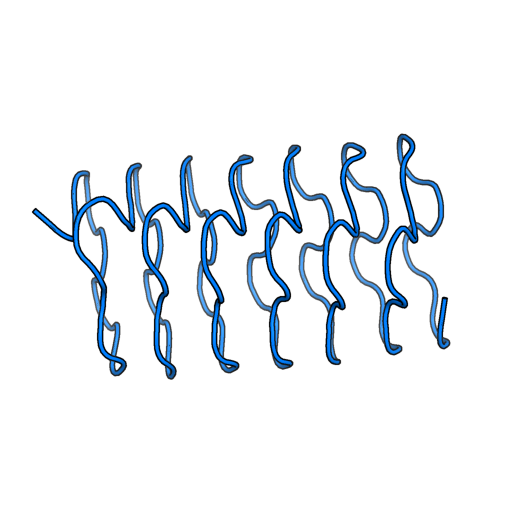-17.674 2.373 6.016 1.00 97.50 116 ALA A C 1
ATOM 830 O O . ALA A 1 116 ? -18.413 2.392 6.999 1.00 97.50 116 ALA A O 1
ATOM 831 N N . CYS A 1 117 ? -16.345 2.354 6.144 1.00 96.81 117 CYS A N 1
ATOM 832 C CA . CYS A 1 117 ? -15.610 2.424 7.415 1.00 96.81 117 CYS A CA 1
ATOM 833 C C . CYS A 1 117 ? -14.458 3.436 7.343 1.00 96.81 117 CYS A C 1
ATOM 835 O O . CYS A 1 117 ? -13.368 3.221 7.878 1.00 96.81 117 CYS A O 1
ATOM 837 N N . TYR A 1 118 ? -14.693 4.546 6.647 1.00 96.75 118 TYR A N 1
ATOM 838 C CA . TYR A 1 118 ? -13.714 5.608 6.459 1.00 96.75 118 TYR A CA 1
ATOM 839 C C . TYR A 1 118 ? -13.133 6.091 7.800 1.00 96.75 118 TYR A C 1
ATOM 841 O O . TYR A 1 118 ? -13.871 6.539 8.679 1.00 96.75 118 TYR A O 1
ATOM 849 N N . ARG A 1 119 ? -11.800 6.031 7.939 1.00 95.50 119 ARG A N 1
ATOM 850 C CA . ARG A 1 119 ? -11.037 6.438 9.134 1.00 95.50 119 ARG A CA 1
ATOM 851 C C . ARG A 1 119 ? -11.476 5.761 10.437 1.00 95.50 119 ARG A C 1
ATOM 853 O O . ARG A 1 119 ? -11.478 6.396 11.492 1.00 95.50 119 ARG A O 1
ATOM 860 N N . ASN A 1 120 ? -11.870 4.492 10.379 1.00 94.81 120 ASN A N 1
ATOM 861 C CA . ASN A 1 120 ? -12.185 3.741 11.586 1.00 94.81 120 ASN A CA 1
ATOM 862 C C . ASN A 1 120 ? -10.902 3.423 12.394 1.00 94.81 120 ASN A C 1
ATOM 864 O O . ASN A 1 120 ? -9.837 3.150 11.846 1.00 94.81 120 ASN A O 1
ATOM 868 N N . THR A 1 121 ? -10.977 3.541 13.721 1.00 93.75 121 THR A N 1
ATOM 869 C CA . THR A 1 121 ? -9.820 3.384 14.624 1.00 93.75 121 THR A CA 1
ATOM 870 C C . THR A 1 121 ? -9.762 2.022 15.321 1.00 93.75 121 THR A C 1
ATOM 872 O O . THR A 1 121 ? -8.888 1.792 16.153 1.00 93.75 121 THR A O 1
ATOM 875 N N . GLY A 1 122 ? -10.731 1.150 15.059 1.00 93.69 122 GLY A N 1
ATOM 876 C CA . GLY A 1 122 ? -10.881 -0.170 15.656 1.00 93.69 122 GLY A CA 1
ATOM 877 C C . GLY A 1 122 ? -10.992 -1.259 14.595 1.00 93.69 122 GLY A C 1
ATOM 878 O O . GLY A 1 122 ? -10.778 -1.022 13.408 1.00 93.69 122 GLY A O 1
ATOM 879 N N . ASP A 1 123 ? -11.287 -2.471 15.051 1.00 97.56 123 ASP A N 1
ATOM 880 C CA . ASP A 1 123 ? -11.531 -3.595 14.153 1.00 97.56 123 ASP A CA 1
ATOM 881 C C . ASP A 1 123 ? -12.925 -3.452 13.509 1.00 97.56 123 ASP A C 1
ATOM 883 O O . ASP A 1 123 ? -13.888 -3.075 14.189 1.00 97.56 123 ASP A O 1
ATOM 887 N N . VAL A 1 124 ? -13.023 -3.751 12.212 1.00 95.69 124 VAL A N 1
ATOM 888 C CA . VAL A 1 124 ? -14.251 -3.699 11.388 1.00 95.69 124 VAL A CA 1
ATOM 889 C C . VAL A 1 124 ? -14.436 -4.960 10.573 1.00 95.69 124 VAL A C 1
ATOM 891 O O . VAL A 1 124 ? -13.448 -5.700 10.422 1.00 95.69 124 VAL A O 1
#

Organism: NCBI:txid1486917

Secondary structure (DSSP, 8-state):
---BSTTTTTT--S-B-TT--BSTTTTTT--S-B-TT--BSTTTTTT--S-B-TT---STTTTTT--S-B-TT---STTTTTT-SS-B-TT---STTTTTT--S-B-TT---STTTTTT--S--

pLDDT: mean 97.64, std 1.54, range [86.75, 98.81]

Foldseek 3Di:
DQAAEACFCALACEDGDPCHRHEHQFNHQEDYYEEHCAGAYACFQANEDEYEYHNERHEHLQDYQEDEYEEYNYRNYAQQDRQEDYYEYHNESCEHLQARNEDEYEDYVHRNYHVVNHNHDYYD

Sequence (124 aa):
DACSGEYTCMYNYGSVSDGSCVGTRSCMYNSADVGEGSCFGLYACFGNAGNITSNACIGQSSCSLNRGIIGEGSCHLENACNRNSKDIANYSCIGEQACYSNDGKIGADSCQMYQACYRNTGDV